Protein AF-A0A7X1CPA9-F1 (afdb_monomer)

Secondary structure (DSSP, 8-state):
-HHHHHHHHHHHGGGHHHHHHHHHHHHHHHHHTT--HHHHHHHHHHHHHHHHHHHHHHHHHHTTHHHHHHHSS--HHHHHHHHHHHHHHHHHHHHHHHHHHHHHHTTSPPPHHHHHHHHHHHHHHHHHHHHHHHHHHHHHHHHHHHHS---

Organism: NCBI:txid1494963

pLDDT: mean 73.68, std 11.45, range [39.84, 88.06]

Solvent-accessible surface area (backbone atoms only — not comparable to full-atom values): 8478 Å² total; per-residue (Å²): 105,69,70,57,42,52,50,54,53,62,66,48,56,86,49,48,65,63,49,50,52,53,46,52,50,48,48,55,52,31,58,74,70,71,48,61,69,42,58,50,52,29,50,46,45,44,53,51,46,49,52,51,54,53,51,50,54,56,47,33,63,77,63,45,40,65,65,59,49,69,74,41,102,60,59,71,67,55,55,54,50,38,48,57,54,48,53,51,52,54,42,54,54,48,48,55,49,49,53,53,53,44,28,62,74,67,75,40,82,72,60,68,64,45,53,51,52,28,48,54,53,39,49,54,50,53,51,53,50,47,68,53,47,50,57,50,60,66,66,59,39,78,67,53,68,72,73,63,74,80,128

InterPro domains:
  IPR025699 ABC-2 membrane transporter-like [PF13346] (3-145)

Structure (mmCIF, N/CA/C/O backbone):
data_AF-A0A7X1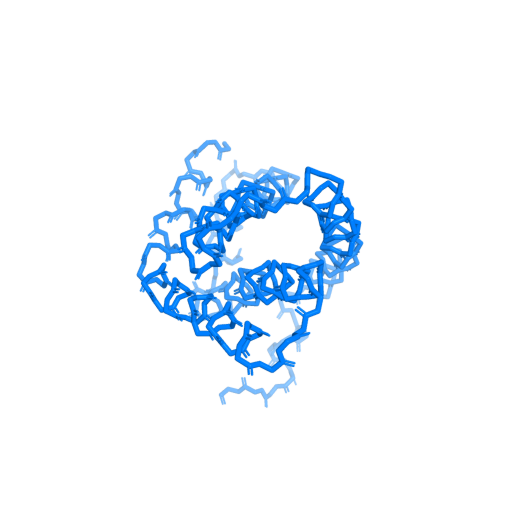CPA9-F1
#
_entry.id   AF-A0A7X1CPA9-F1
#
loop_
_atom_site.group_PDB
_atom_site.id
_atom_site.type_symbol
_atom_site.label_atom_id
_atom_site.label_alt_id
_atom_site.label_comp_id
_atom_site.label_asym_id
_atom_site.label_entity_id
_atom_site.label_seq_id
_atom_site.pdbx_PDB_ins_code
_atom_site.Cartn_x
_atom_site.Cartn_y
_atom_site.Cartn_z
_atom_site.occupancy
_atom_site.B_iso_or_equiv
_atom_site.auth_seq_id
_atom_site.auth_comp_id
_atom_site.auth_asym_id
_atom_site.auth_atom_id
_atom_site.pdbx_PDB_model_num
ATOM 1 N N . MET A 1 1 ? -18.814 10.978 7.563 1.00 63.16 1 MET A N 1
ATOM 2 C CA . MET A 1 1 ? -17.801 10.036 7.022 1.00 63.16 1 MET A CA 1
ATOM 3 C C . MET A 1 1 ? -16.613 10.747 6.368 1.00 63.16 1 MET A C 1
ATOM 5 O O . MET A 1 1 ? -15.489 10.465 6.750 1.00 63.16 1 MET A O 1
ATOM 9 N N . TRP A 1 2 ? -16.820 11.708 5.455 1.00 53.38 2 TRP A N 1
ATOM 10 C CA . TRP A 1 2 ? -15.734 12.424 4.749 1.00 53.38 2 TRP A CA 1
ATOM 11 C C . TRP A 1 2 ? -14.699 13.107 5.663 1.00 53.38 2 TRP A C 1
ATOM 13 O O . TRP A 1 2 ? -13.499 13.008 5.430 1.00 53.38 2 TRP A O 1
ATOM 23 N N . GLN A 1 3 ? -15.146 13.734 6.755 1.00 66.25 3 GLN A N 1
ATOM 24 C CA . GLN A 1 3 ? -14.257 14.374 7.737 1.00 66.25 3 GLN A CA 1
ATOM 25 C C . GLN A 1 3 ? -13.347 13.376 8.477 1.00 66.25 3 GLN A C 1
ATOM 27 O O . GLN A 1 3 ? -12.228 13.724 8.842 1.00 66.25 3 GLN A O 1
ATOM 32 N N . LEU A 1 4 ? -13.794 12.127 8.664 1.00 63.19 4 LEU A N 1
ATOM 33 C CA . LEU A 1 4 ? -12.985 11.063 9.271 1.00 63.19 4 LEU A CA 1
ATOM 34 C C . LEU A 1 4 ? -11.891 10.598 8.306 1.00 63.19 4 LEU A C 1
ATOM 36 O O . LEU A 1 4 ? -10.739 10.483 8.709 1.00 63.19 4 LEU A O 1
ATOM 40 N N . ILE A 1 5 ? -12.234 10.440 7.023 1.00 63.59 5 ILE A N 1
ATOM 41 C CA . ILE A 1 5 ? -11.277 10.078 5.966 1.00 63.59 5 ILE A CA 1
ATOM 42 C C . ILE A 1 5 ? -10.194 11.158 5.838 1.00 63.59 5 ILE A C 1
ATOM 44 O O . ILE A 1 5 ? -9.006 10.848 5.824 1.00 63.59 5 ILE A O 1
ATOM 48 N N . TRP A 1 6 ? -10.581 12.438 5.823 1.00 63.59 6 TRP A N 1
ATOM 49 C CA . TRP A 1 6 ? -9.626 13.550 5.776 1.00 63.59 6 TRP A CA 1
ATOM 50 C C . TRP A 1 6 ? -8.706 13.607 6.992 1.00 63.59 6 TRP A C 1
ATOM 52 O O . TRP A 1 6 ? -7.510 13.868 6.844 1.00 63.59 6 TRP A O 1
ATOM 62 N N . LYS A 1 7 ? -9.239 13.322 8.185 1.00 66.44 7 LYS A N 1
ATOM 63 C CA . LYS A 1 7 ? -8.436 13.215 9.404 1.00 66.44 7 LYS A CA 1
ATOM 64 C C . LYS A 1 7 ? -7.389 12.105 9.268 1.00 66.44 7 LYS A C 1
ATOM 66 O O . LYS A 1 7 ? -6.219 12.346 9.561 1.00 66.44 7 LYS A O 1
ATOM 71 N N . ASP A 1 8 ? -7.776 10.930 8.775 1.00 64.19 8 ASP A N 1
ATOM 72 C CA . ASP A 1 8 ? -6.864 9.791 8.617 1.00 64.19 8 ASP A CA 1
ATOM 73 C C . ASP A 1 8 ? -5.764 10.070 7.579 1.00 64.19 8 ASP A C 1
ATOM 75 O O . ASP A 1 8 ? -4.590 9.767 7.817 1.00 64.19 8 ASP A O 1
ATOM 79 N N . VAL A 1 9 ? -6.101 10.750 6.478 1.00 64.88 9 VAL A N 1
ATOM 80 C CA . VAL A 1 9 ? -5.125 11.212 5.475 1.00 64.88 9 VAL A CA 1
ATOM 81 C C . VAL A 1 9 ? -4.158 12.243 6.073 1.00 64.88 9 VAL A C 1
ATOM 83 O O . VAL A 1 9 ? -2.939 12.122 5.918 1.00 64.88 9 VAL A O 1
ATOM 86 N N . MET A 1 10 ? -4.661 13.229 6.826 1.00 62.72 10 MET A N 1
ATOM 87 C CA . MET A 1 10 ? -3.814 14.227 7.495 1.00 62.72 10 MET A CA 1
ATOM 88 C C . MET A 1 10 ? -2.910 13.609 8.564 1.00 62.72 10 MET A C 1
ATOM 90 O O . MET A 1 10 ? -1.798 14.087 8.767 1.00 62.72 10 MET A O 1
ATOM 94 N N . ILE A 1 11 ? -3.329 12.539 9.235 1.00 65.25 11 ILE A N 1
ATOM 95 C CA . ILE A 1 11 ? -2.490 11.836 10.215 1.00 65.25 11 ILE A CA 1
ATOM 96 C C . ILE A 1 11 ? -1.363 11.056 9.517 1.00 65.25 11 ILE A C 1
ATOM 98 O O . ILE A 1 11 ? -0.242 10.973 10.039 1.00 65.25 11 ILE A O 1
ATOM 102 N N . GLN A 1 12 ? -1.610 10.520 8.318 1.00 64.81 12 GLN A N 1
ATOM 103 C CA . GLN A 1 12 ? -0.589 9.805 7.551 1.00 64.81 12 GLN A CA 1
ATOM 104 C C . GLN A 1 12 ? 0.504 10.711 6.975 1.00 64.81 12 GLN A C 1
ATOM 106 O O . GLN A 1 12 ? 1.624 10.225 6.792 1.00 64.81 12 GLN A O 1
ATOM 111 N N . ARG A 1 13 ? 0.248 12.012 6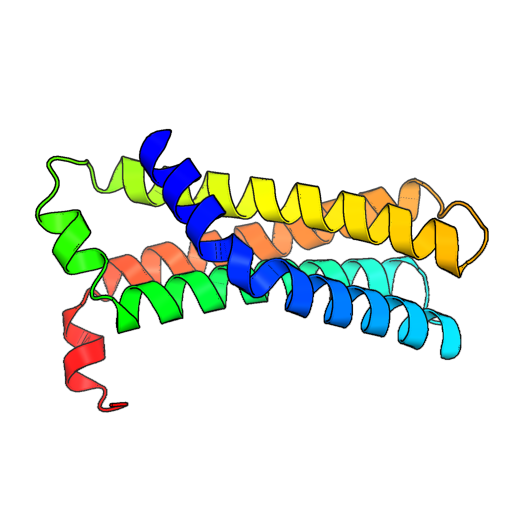.775 1.00 64.25 13 ARG A N 1
ATOM 112 C CA . ARG A 1 13 ? 1.171 12.943 6.092 1.00 64.25 13 ARG A CA 1
ATOM 113 C C . ARG A 1 13 ? 2.605 12.950 6.631 1.00 64.25 13 ARG A C 1
ATOM 115 O O . ARG A 1 13 ? 3.549 12.904 5.851 1.00 64.25 13 ARG A O 1
ATOM 122 N N . GLY A 1 14 ? 2.783 12.893 7.954 1.00 66.62 14 GLY A N 1
ATOM 123 C CA . GLY A 1 14 ? 4.114 12.902 8.584 1.00 66.62 14 GLY A CA 1
ATOM 124 C C . GLY A 1 14 ? 4.948 11.644 8.315 1.00 66.62 14 GLY A C 1
ATOM 125 O O . GLY A 1 14 ? 6.145 11.626 8.558 1.00 66.62 14 GLY A O 1
ATOM 126 N N . SER A 1 15 ? 4.322 10.584 7.802 1.00 70.38 15 SER A N 1
ATOM 127 C CA . SER A 1 15 ? 4.974 9.310 7.491 1.00 70.38 15 SER A CA 1
ATOM 128 C C . SER A 1 15 ? 5.138 9.047 5.996 1.00 70.38 15 SER A C 1
ATOM 130 O O . SER A 1 15 ? 5.703 8.020 5.634 1.00 70.38 15 SER A O 1
ATOM 132 N N . ILE A 1 16 ? 4.645 9.941 5.132 1.00 74.44 16 ILE A N 1
ATOM 133 C CA . ILE A 1 16 ? 4.685 9.757 3.675 1.00 74.44 16 ILE A CA 1
ATOM 134 C C . ILE A 1 16 ? 6.128 9.763 3.172 1.00 74.44 16 ILE A C 1
ATOM 136 O O . ILE A 1 16 ? 6.497 8.887 2.400 1.00 74.44 16 ILE A O 1
ATOM 140 N N . ILE A 1 17 ? 6.959 10.687 3.663 1.00 77.06 17 ILE A N 1
ATOM 141 C CA . ILE A 1 17 ? 8.362 10.815 3.237 1.00 77.06 17 ILE A CA 1
ATOM 142 C C . ILE A 1 17 ? 9.142 9.535 3.556 1.00 77.06 17 ILE A C 1
ATOM 144 O O . ILE A 1 17 ? 9.804 8.981 2.686 1.00 77.06 17 ILE A O 1
ATOM 148 N N . TRP A 1 18 ? 9.004 9.015 4.780 1.00 79.00 18 TRP A N 1
ATOM 149 C CA . TRP A 1 18 ? 9.679 7.778 5.182 1.00 79.00 18 TRP A CA 1
ATOM 150 C C . TRP A 1 18 ? 9.244 6.571 4.343 1.00 79.00 18 TRP A C 1
ATOM 152 O O . TRP A 1 18 ? 10.070 5.752 3.948 1.00 79.00 18 TRP A O 1
ATOM 162 N N . ARG A 1 19 ? 7.946 6.474 4.028 1.00 80.94 19 ARG A N 1
ATOM 163 C CA . ARG A 1 19 ? 7.427 5.425 3.140 1.00 80.94 19 ARG A CA 1
ATOM 164 C C . ARG A 1 19 ? 7.973 5.568 1.725 1.00 80.94 19 ARG A C 1
ATOM 166 O O . ARG A 1 19 ? 8.391 4.573 1.155 1.00 80.94 19 ARG A O 1
ATOM 173 N N . ALA A 1 20 ? 7.997 6.781 1.178 1.00 82.75 20 ALA A N 1
ATOM 174 C CA . ALA A 1 20 ? 8.528 7.033 -0.157 1.00 82.75 20 ALA A CA 1
ATOM 175 C C . ALA A 1 20 ? 10.003 6.616 -0.257 1.00 82.75 20 ALA A C 1
ATOM 177 O O . ALA A 1 20 ? 10.366 5.919 -1.198 1.00 82.75 20 ALA A O 1
ATOM 178 N N . ILE A 1 21 ? 10.822 6.949 0.749 1.00 86.38 21 ILE A N 1
ATOM 179 C CA . ILE A 1 21 ? 12.231 6.528 0.822 1.00 86.38 21 ILE A CA 1
ATOM 180 C C . ILE A 1 21 ? 12.348 4.998 0.826 1.00 86.38 21 ILE A C 1
ATOM 182 O O . ILE A 1 21 ? 13.115 4.443 0.043 1.00 86.38 21 ILE A O 1
ATOM 186 N N . LEU A 1 22 ? 11.565 4.309 1.663 1.00 85.81 22 LEU A N 1
ATOM 187 C CA . LEU A 1 22 ? 11.561 2.842 1.714 1.00 85.81 22 LEU A CA 1
ATOM 188 C C . LEU A 1 22 ? 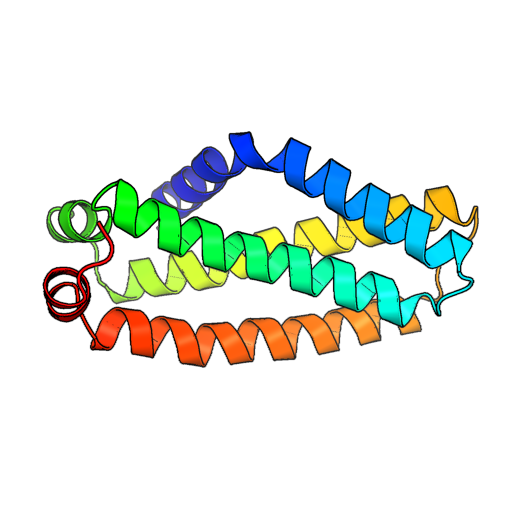11.146 2.207 0.381 1.00 85.81 22 LEU A C 1
ATOM 190 O O . LEU A 1 22 ? 11.755 1.231 -0.044 1.00 85.81 22 LEU A O 1
ATOM 194 N N . LEU A 1 23 ? 10.130 2.755 -0.288 1.00 85.75 23 LEU A N 1
ATOM 195 C CA . LEU A 1 23 ? 9.662 2.239 -1.576 1.00 85.75 23 LEU A CA 1
ATOM 196 C C . LEU A 1 23 ? 10.706 2.432 -2.675 1.00 85.75 23 LEU A C 1
ATOM 198 O O . LEU A 1 23 ? 10.953 1.508 -3.444 1.00 85.75 23 LEU A O 1
ATOM 202 N N . ILE A 1 24 ? 11.361 3.594 -2.713 1.00 86.88 24 ILE A N 1
ATOM 203 C CA . ILE A 1 24 ? 12.465 3.855 -3.644 1.00 86.88 24 ILE A CA 1
ATOM 204 C C . ILE A 1 24 ? 13.614 2.875 -3.388 1.00 86.88 24 ILE A C 1
ATOM 206 O O . ILE A 1 24 ? 14.140 2.293 -4.334 1.00 86.88 24 ILE A O 1
ATOM 210 N N . PHE A 1 25 ? 13.968 2.640 -2.121 1.00 87.62 25 PHE A N 1
ATOM 211 C CA . PHE A 1 25 ? 15.003 1.675 -1.756 1.00 87.62 25 PHE A CA 1
ATOM 212 C C . PHE A 1 25 ? 14.675 0.258 -2.250 1.00 87.62 25 PHE A C 1
ATOM 214 O O . PHE A 1 25 ? 15.534 -0.388 -2.842 1.00 87.62 25 PHE A O 1
ATOM 221 N N . ILE A 1 26 ? 13.430 -0.202 -2.073 1.00 86.25 26 ILE A N 1
ATOM 222 C CA . ILE A 1 26 ? 12.977 -1.518 -2.557 1.00 86.25 26 ILE A CA 1
ATOM 223 C C . ILE A 1 26 ? 13.113 -1.625 -4.078 1.00 86.25 26 ILE A C 1
ATOM 225 O O . ILE A 1 26 ? 13.593 -2.643 -4.569 1.00 86.25 26 ILE A O 1
ATOM 229 N N . VAL A 1 27 ? 12.723 -0.584 -4.819 1.00 86.25 27 VAL A N 1
ATOM 230 C CA . VAL A 1 27 ? 12.829 -0.578 -6.284 1.00 86.25 27 VAL A CA 1
ATOM 231 C C . VAL A 1 27 ? 14.291 -0.631 -6.732 1.00 86.25 27 VAL A C 1
ATOM 233 O O . VAL A 1 27 ? 14.644 -1.478 -7.547 1.00 86.25 27 VAL A O 1
ATOM 236 N N . ILE A 1 28 ? 15.161 0.220 -6.177 1.00 87.25 28 ILE A N 1
ATOM 237 C CA . ILE A 1 28 ? 16.590 0.248 -6.534 1.00 87.25 28 ILE A CA 1
ATOM 238 C C . ILE A 1 28 ? 17.251 -1.095 -6.213 1.00 87.25 28 ILE A C 1
ATOM 240 O O . ILE A 1 28 ? 17.995 -1.636 -7.033 1.00 87.25 28 ILE A O 1
ATOM 244 N N . PHE A 1 29 ? 16.971 -1.645 -5.031 1.00 87.38 29 PHE A N 1
ATOM 245 C CA . PHE A 1 29 ? 17.526 -2.924 -4.611 1.00 87.38 29 PHE A CA 1
ATOM 246 C C . PHE A 1 29 ? 17.031 -4.063 -5.504 1.00 87.38 29 PHE A C 1
ATOM 248 O O . PHE A 1 29 ? 17.850 -4.837 -5.984 1.00 87.38 29 PHE A O 1
ATOM 255 N N . GLY A 1 30 ? 15.725 -4.120 -5.789 1.00 84.38 30 GLY A N 1
ATOM 256 C CA . GLY A 1 30 ? 15.122 -5.124 -6.667 1.00 84.38 30 GLY A CA 1
ATOM 257 C C . GLY A 1 30 ? 15.717 -5.115 -8.075 1.00 84.38 30 GLY A C 1
ATOM 258 O O . GLY A 1 30 ? 16.053 -6.171 -8.603 1.00 84.38 30 GLY A O 1
ATOM 259 N N . VAL A 1 31 ? 15.929 -3.929 -8.650 1.00 84.19 31 VAL A N 1
ATOM 260 C CA . VAL A 1 31 ? 16.580 -3.791 -9.962 1.00 84.19 31 VAL A CA 1
ATOM 261 C C . VAL A 1 31 ? 18.047 -4.233 -9.904 1.00 84.19 31 VAL A C 1
ATOM 263 O O . VAL A 1 31 ? 18.510 -4.920 -10.807 1.00 84.19 31 VAL A O 1
ATOM 266 N N . SER A 1 32 ? 18.767 -3.906 -8.826 1.00 86.31 32 SER A N 1
ATOM 267 C CA . SER A 1 32 ? 20.190 -4.259 -8.665 1.00 86.31 32 SER A CA 1
ATOM 268 C C . SER A 1 32 ? 20.451 -5.768 -8.592 1.00 86.31 32 SER A C 1
ATOM 270 O O . SER A 1 32 ? 21.540 -6.211 -8.941 1.00 86.31 32 SER A O 1
ATOM 272 N N . ILE A 1 33 ? 19.475 -6.552 -8.125 1.00 88.06 33 ILE A N 1
ATOM 273 C CA . ILE A 1 33 ? 19.558 -8.021 -8.035 1.00 88.06 33 ILE A CA 1
ATOM 274 C C . ILE A 1 33 ? 18.835 -8.738 -9.185 1.00 88.06 33 ILE A C 1
ATOM 276 O O . ILE A 1 33 ? 18.589 -9.937 -9.086 1.00 88.06 33 ILE A O 1
ATOM 280 N N . GLU A 1 34 ? 18.455 -8.005 -10.237 1.00 83.31 34 GLU A N 1
ATOM 281 C CA . GLU A 1 34 ? 17.739 -8.528 -11.411 1.00 83.31 34 GLU A CA 1
ATOM 282 C C . GLU A 1 34 ? 16.444 -9.281 -11.052 1.00 83.31 34 GLU A C 1
ATOM 284 O O . GLU A 1 34 ? 16.036 -10.238 -11.714 1.00 83.31 34 GLU A O 1
ATOM 289 N N . MET A 1 35 ? 15.763 -8.849 -9.984 1.00 83.19 35 MET A N 1
ATOM 290 C CA . MET A 1 35 ? 14.479 -9.434 -9.613 1.00 83.19 35 MET A CA 1
ATOM 291 C C . MET A 1 35 ? 13.415 -9.142 -10.683 1.00 83.19 35 MET A C 1
ATOM 293 O O . MET A 1 35 ? 13.325 -8.009 -11.165 1.00 83.19 35 MET A O 1
ATOM 297 N N . PRO A 1 36 ? 12.529 -10.110 -10.989 1.00 83.00 36 PRO A N 1
ATOM 298 C CA . PRO A 1 36 ? 11.374 -9.875 -11.847 1.00 83.00 36 PRO A CA 1
ATOM 299 C C . PRO A 1 36 ? 10.523 -8.696 -11.361 1.00 83.00 36 PRO A C 1
ATOM 301 O O . PRO A 1 36 ? 10.222 -8.595 -10.166 1.00 83.00 36 PRO A O 1
ATOM 304 N N . ALA A 1 37 ? 10.076 -7.854 -12.300 1.00 77.94 37 ALA A N 1
ATOM 305 C CA . ALA A 1 37 ? 9.340 -6.621 -12.013 1.00 77.94 37 ALA A CA 1
ATOM 306 C C . ALA A 1 37 ? 8.113 -6.838 -11.121 1.00 77.94 37 ALA A C 1
ATOM 308 O O . ALA A 1 37 ? 7.895 -6.129 -10.136 1.00 77.94 37 ALA A O 1
ATOM 309 N N . PHE A 1 38 ? 7.362 -7.896 -11.415 1.00 80.94 38 PHE A N 1
ATOM 310 C CA . PHE A 1 38 ? 6.211 -8.323 -10.631 1.00 80.94 38 PHE A CA 1
ATOM 311 C C . PHE A 1 38 ? 6.523 -8.513 -9.132 1.00 80.94 38 PHE A C 1
ATOM 313 O O . PHE A 1 38 ? 5.720 -8.117 -8.286 1.00 80.94 38 PHE A O 1
ATOM 320 N N . ILE A 1 39 ? 7.683 -9.082 -8.779 1.00 80.19 39 ILE A N 1
ATOM 321 C CA . ILE A 1 39 ? 7.992 -9.473 -7.395 1.00 80.19 39 ILE A CA 1
ATOM 322 C C . ILE A 1 39 ? 8.228 -8.250 -6.512 1.00 80.19 39 ILE A C 1
ATOM 324 O O . ILE A 1 39 ? 7.633 -8.147 -5.438 1.00 80.19 39 ILE A O 1
ATOM 328 N N . PHE A 1 40 ? 9.070 -7.305 -6.932 1.00 80.62 40 PHE A N 1
ATOM 329 C CA . PHE A 1 40 ? 9.321 -6.132 -6.095 1.00 80.62 40 PHE A CA 1
ATOM 330 C C . PHE A 1 40 ? 8.138 -5.146 -6.122 1.00 80.62 40 PHE A C 1
ATOM 332 O O . PHE A 1 40 ? 7.916 -4.459 -5.124 1.00 80.62 40 PHE A O 1
ATOM 339 N N . LEU A 1 41 ? 7.331 -5.105 -7.198 1.00 81.19 41 LEU A N 1
ATOM 340 C CA . LEU A 1 41 ? 6.068 -4.351 -7.227 1.00 81.19 41 LEU A CA 1
ATOM 341 C C . LEU A 1 41 ? 5.087 -4.900 -6.189 1.00 81.19 41 LEU A C 1
ATOM 343 O O . LEU A 1 41 ? 4.535 -4.141 -5.387 1.00 81.19 41 LEU A O 1
ATOM 347 N N . LEU A 1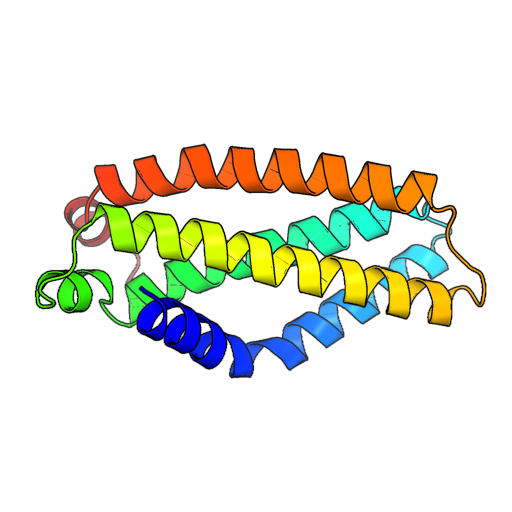 42 ? 4.917 -6.224 -6.152 1.00 82.31 42 LEU A N 1
ATOM 348 C CA . LEU A 1 42 ? 4.110 -6.908 -5.147 1.00 82.31 42 LEU A CA 1
ATOM 349 C C . LEU A 1 42 ? 4.626 -6.599 -3.733 1.00 82.31 42 LEU A C 1
ATOM 351 O O . LEU A 1 42 ? 3.863 -6.122 -2.892 1.00 82.31 42 LEU A O 1
ATOM 355 N N . LEU A 1 43 ? 5.918 -6.821 -3.474 1.00 82.88 43 LEU A N 1
ATOM 356 C CA . LEU A 1 43 ? 6.528 -6.600 -2.159 1.00 82.88 43 LEU A CA 1
ATOM 357 C C . LEU A 1 43 ? 6.396 -5.147 -1.699 1.00 82.88 43 LEU A C 1
ATOM 359 O O . LEU A 1 43 ? 5.977 -4.901 -0.568 1.00 82.88 43 LEU A O 1
ATOM 363 N N . GLY A 1 44 ? 6.696 -4.184 -2.571 1.00 81.38 44 GLY A N 1
ATOM 364 C CA . GLY A 1 44 ? 6.547 -2.763 -2.271 1.00 81.38 44 GLY A CA 1
ATOM 365 C C . GLY A 1 44 ? 5.105 -2.408 -1.907 1.00 81.38 44 GLY A C 1
ATOM 366 O O . GLY A 1 44 ? 4.866 -1.700 -0.926 1.00 81.38 44 GLY A O 1
ATOM 367 N N . THR A 1 45 ? 4.131 -2.958 -2.638 1.00 80.38 45 THR A N 1
ATOM 368 C CA . THR A 1 45 ? 2.709 -2.696 -2.382 1.00 80.38 45 THR A CA 1
ATOM 369 C C . THR A 1 45 ? 2.238 -3.333 -1.074 1.00 80.38 45 THR A C 1
ATOM 371 O O . THR A 1 45 ? 1.513 -2.697 -0.307 1.00 80.38 45 THR A O 1
ATOM 374 N N . LEU A 1 46 ? 2.688 -4.554 -0.768 1.00 82.94 46 LEU A N 1
ATOM 375 C CA . LEU A 1 46 ? 2.375 -5.243 0.486 1.00 82.94 46 LEU A CA 1
ATOM 376 C C . LEU A 1 46 ? 2.987 -4.536 1.697 1.00 82.94 46 LEU A C 1
ATOM 378 O O . LEU A 1 46 ? 2.299 -4.329 2.696 1.00 82.94 46 LEU A O 1
ATOM 382 N N . ILE A 1 47 ? 4.250 -4.114 1.608 1.00 82.31 47 ILE A N 1
ATOM 383 C CA . ILE A 1 47 ? 4.928 -3.372 2.679 1.00 82.31 47 ILE A CA 1
ATOM 384 C C . ILE A 1 47 ? 4.231 -2.029 2.908 1.00 82.31 47 ILE A C 1
ATOM 386 O O . ILE A 1 47 ? 3.958 -1.656 4.052 1.00 82.31 47 ILE A O 1
ATOM 390 N N . ALA A 1 48 ? 3.877 -1.310 1.841 1.00 76.81 48 ALA A N 1
ATOM 391 C CA . ALA A 1 48 ? 3.131 -0.067 1.959 1.00 76.81 48 ALA A CA 1
ATOM 392 C C . ALA A 1 48 ? 1.752 -0.283 2.594 1.00 76.81 48 ALA A C 1
ATOM 394 O O . ALA A 1 48 ? 1.461 0.347 3.612 1.00 76.81 48 ALA A O 1
ATOM 395 N N . GLY A 1 49 ? 0.940 -1.199 2.059 1.00 74.81 49 GLY A N 1
ATOM 396 C CA . GLY A 1 49 ? -0.398 -1.503 2.571 1.00 74.81 49 GLY A CA 1
ATOM 397 C C . GLY A 1 49 ? -0.373 -1.985 4.024 1.00 74.81 49 GLY A C 1
ATOM 398 O O . GLY A 1 49 ? -1.087 -1.449 4.873 1.00 74.81 49 GLY A O 1
ATOM 399 N N . GLY A 1 50 ? 0.527 -2.914 4.347 1.00 74.25 50 GLY A N 1
ATOM 400 C CA . GLY A 1 50 ? 0.740 -3.408 5.707 1.00 74.25 50 GLY A CA 1
ATOM 401 C C . GLY A 1 50 ? 1.188 -2.308 6.670 1.00 74.25 50 GLY A C 1
ATOM 402 O O . GLY A 1 50 ? 0.637 -2.183 7.761 1.00 74.25 50 GLY A O 1
ATOM 403 N N . SER A 1 51 ? 2.115 -1.435 6.258 1.00 74.06 51 SER A N 1
ATOM 404 C CA . SER A 1 51 ? 2.574 -0.314 7.093 1.00 74.06 51 SER A CA 1
ATOM 405 C C . SER A 1 51 ? 1.473 0.710 7.389 1.00 74.06 51 SER A C 1
ATOM 407 O O . SER A 1 51 ? 1.508 1.380 8.420 1.00 74.06 51 SER A O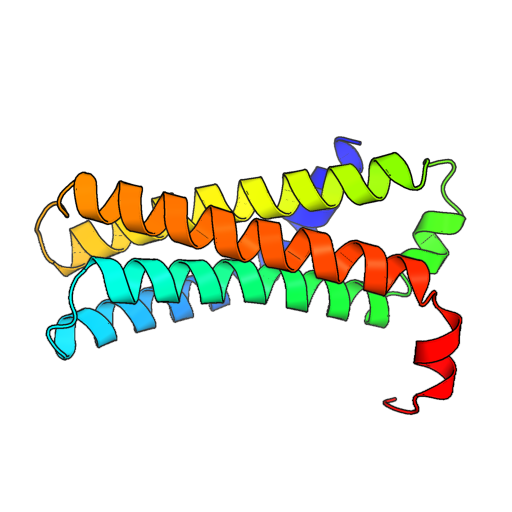 1
ATOM 409 N N . VAL A 1 52 ? 0.498 0.876 6.488 1.00 72.56 52 VAL A N 1
ATOM 410 C CA . VAL A 1 52 ? -0.675 1.740 6.694 1.00 72.56 52 VAL A CA 1
ATOM 411 C C . VAL A 1 52 ? -1.578 1.150 7.762 1.00 72.56 52 VAL A C 1
ATOM 413 O O . VAL A 1 52 ? -1.920 1.853 8.711 1.00 72.56 52 VAL A O 1
ATOM 416 N N . ILE A 1 53 ? -1.893 -0.139 7.640 1.00 73.38 53 ILE A N 1
ATOM 417 C CA . ILE A 1 53 ? -2.731 -0.858 8.600 1.00 73.38 53 ILE A CA 1
ATOM 418 C C . ILE A 1 53 ? -2.056 -0.857 9.976 1.00 73.38 53 ILE A C 1
ATOM 420 O O . ILE A 1 53 ? -2.648 -0.378 10.941 1.00 73.38 53 ILE A O 1
ATOM 424 N N . ALA A 1 54 ? -0.791 -1.272 10.055 1.00 73.38 54 ALA A N 1
ATOM 425 C CA . ALA A 1 54 ? -0.038 -1.330 11.306 1.00 73.38 54 ALA A CA 1
ATOM 426 C C . ALA A 1 54 ? 0.055 0.038 12.001 1.00 73.38 54 ALA A C 1
ATOM 428 O O . ALA A 1 54 ? -0.218 0.143 13.192 1.00 73.38 54 ALA A O 1
ATOM 429 N N . ARG A 1 55 ? 0.362 1.113 11.257 1.00 72.31 55 ARG A N 1
ATOM 430 C CA . ARG A 1 55 ? 0.420 2.472 11.827 1.00 72.31 55 ARG A CA 1
ATOM 431 C C . ARG A 1 55 ? -0.944 3.017 12.229 1.00 72.31 55 ARG A C 1
ATOM 433 O O . ARG A 1 55 ? -0.998 3.859 13.121 1.00 72.31 55 ARG A O 1
ATOM 440 N N . SER A 1 56 ? -2.017 2.617 11.545 1.00 68.25 56 SER A N 1
ATOM 441 C CA . SER A 1 56 ? -3.370 3.012 11.941 1.00 68.25 56 SER A CA 1
ATOM 442 C C . SER A 1 56 ? -3.720 2.402 13.298 1.00 68.25 56 SER A C 1
ATOM 444 O O . SER A 1 56 ? -4.068 3.140 14.212 1.00 68.25 56 SER A O 1
ATOM 446 N N . ILE A 1 57 ? -3.462 1.102 13.467 1.00 68.50 57 ILE A N 1
ATOM 447 C CA . ILE A 1 57 ? -3.687 0.371 14.718 1.00 68.50 57 ILE A CA 1
ATOM 448 C C . ILE A 1 57 ? -2.814 0.941 15.845 1.00 68.50 57 ILE A C 1
ATOM 450 O O . ILE A 1 57 ? -3.332 1.294 16.901 1.00 68.50 57 ILE A O 1
ATOM 454 N N . SER A 1 58 ? -1.512 1.126 15.606 1.00 66.44 58 SER A N 1
ATOM 455 C CA . SER A 1 58 ? -0.587 1.611 16.641 1.00 66.44 58 SER A CA 1
ATOM 456 C C . SER A 1 58 ? -0.898 3.040 17.102 1.00 66.44 58 SER A C 1
ATOM 458 O O . SER A 1 58 ? -0.687 3.394 18.259 1.00 66.44 58 SER A O 1
ATOM 460 N N . ARG A 1 59 ? -1.392 3.903 16.202 1.00 65.06 59 ARG A N 1
ATOM 461 C CA . ARG A 1 59 ? -1.818 5.262 16.569 1.00 65.06 59 ARG A CA 1
ATOM 462 C C . ARG A 1 59 ? -3.170 5.290 17.255 1.00 65.06 59 ARG A C 1
ATOM 464 O O . ARG A 1 59 ? -3.386 6.170 18.084 1.00 65.06 59 ARG A O 1
ATOM 471 N N . ASP A 1 60 ? -4.070 4.375 16.916 1.00 66.00 60 ASP A N 1
ATOM 472 C CA . ASP A 1 60 ? -5.337 4.262 17.630 1.00 66.00 60 ASP A CA 1
ATOM 473 C C . ASP A 1 60 ? -5.122 3.892 19.093 1.00 66.00 60 ASP A C 1
ATOM 475 O O . ASP A 1 60 ? -5.785 4.463 19.960 1.00 66.00 60 ASP A O 1
ATOM 479 N N . GLU A 1 61 ? -4.168 2.995 19.342 1.00 61.22 61 GLU A N 1
ATOM 480 C CA . GLU A 1 61 ? -3.756 2.558 20.671 1.00 61.22 61 GLU A CA 1
ATOM 481 C C . GLU A 1 61 ? -3.114 3.706 21.463 1.00 61.22 61 GLU A C 1
ATOM 483 O O . GLU A 1 61 ? -3.601 4.058 22.538 1.00 61.22 61 GLU A O 1
ATOM 488 N N . GLY A 1 62 ? -2.115 4.383 20.879 1.00 57.25 62 GLY A N 1
ATOM 489 C CA . GLY A 1 62 ? -1.411 5.490 21.537 1.00 57.25 62 GLY A CA 1
ATOM 490 C C . GLY A 1 62 ? -2.259 6.743 21.801 1.00 57.25 62 GLY A C 1
ATOM 491 O O . GLY A 1 62 ? -1.994 7.463 22.757 1.00 57.25 62 GLY A O 1
ATOM 492 N N . ASN A 1 63 ? -3.292 7.007 20.990 1.00 58.91 63 ASN A N 1
ATOM 493 C CA . ASN A 1 63 ? -4.164 8.183 21.150 1.00 58.91 63 ASN A CA 1
ATOM 494 C C . ASN A 1 63 ? -5.524 7.868 21.792 1.00 58.91 63 ASN A C 1
ATOM 496 O O . ASN A 1 63 ? -6.403 8.731 21.805 1.00 58.91 63 ASN A O 1
ATOM 500 N N . HIS A 1 64 ? -5.740 6.638 22.265 1.00 64.00 64 HIS A N 1
ATOM 501 C CA . HIS A 1 64 ? -7.038 6.165 22.756 1.00 64.00 64 HIS A CA 1
ATOM 502 C C . HIS A 1 64 ? -8.207 6.498 21.814 1.00 64.00 64 HIS A C 1
ATOM 504 O O . HIS A 1 64 ? -9.306 6.882 22.227 1.00 64.00 64 HIS A O 1
ATOM 510 N N . THR A 1 65 ? -7.963 6.364 20.510 1.00 59.50 65 THR A N 1
ATOM 511 C CA . THR A 1 65 ? -8.858 6.882 19.468 1.00 59.50 65 THR A CA 1
ATOM 512 C C . THR A 1 65 ? -10.218 6.187 19.500 1.00 59.50 65 THR A C 1
ATOM 514 O O . THR A 1 65 ? -11.224 6.810 19.183 1.00 59.50 65 THR A O 1
ATOM 517 N N . LEU A 1 66 ? -10.287 4.931 19.951 1.00 60.62 66 LEU A N 1
ATOM 518 C CA . LEU A 1 66 ? -11.552 4.223 20.181 1.00 60.62 66 LEU A CA 1
ATOM 519 C C . LEU A 1 66 ? -12.404 4.880 21.274 1.00 60.62 66 LEU A C 1
ATOM 521 O O . LEU A 1 66 ? -13.608 5.004 21.079 1.00 60.62 66 LEU A O 1
ATOM 525 N N . LEU A 1 67 ? -11.794 5.359 22.364 1.00 58.59 67 LEU A N 1
ATOM 526 C CA . LEU A 1 67 ? -12.490 6.047 23.458 1.00 58.59 67 LEU A CA 1
ATOM 527 C C . LEU A 1 67 ? -13.054 7.402 22.990 1.00 58.59 67 LEU A C 1
ATOM 529 O O . LEU A 1 67 ? -14.186 7.771 23.305 1.00 58.59 67 LEU A O 1
ATOM 533 N N . PHE A 1 68 ? -12.286 8.109 22.157 1.00 63.22 68 PHE A N 1
ATOM 534 C CA . PHE A 1 68 ? -12.719 9.340 21.493 1.00 63.22 68 PHE A CA 1
ATOM 535 C C . PHE A 1 68 ? -13.791 9.094 20.416 1.00 63.22 68 PHE A C 1
ATOM 537 O O . PHE A 1 68 ? -14.698 9.894 20.225 1.00 63.22 68 PHE A O 1
ATOM 544 N N . LEU A 1 69 ? -13.723 7.974 19.698 1.00 58.78 69 LEU A N 1
ATOM 545 C CA . LEU A 1 69 ? -14.736 7.608 18.709 1.00 58.78 69 LEU A CA 1
ATOM 546 C C . LEU A 1 69 ? -16.049 7.169 19.366 1.00 58.78 69 LEU A C 1
ATOM 548 O O . LEU A 1 69 ? -17.102 7.378 18.774 1.00 58.78 69 LEU A O 1
ATOM 552 N N . THR A 1 70 ? -16.009 6.612 20.581 1.00 62.50 70 THR A N 1
ATOM 553 C CA . THR A 1 70 ? -17.219 6.279 21.351 1.00 62.50 70 THR A CA 1
ATOM 554 C C . THR A 1 70 ? -17.926 7.489 21.954 1.00 62.50 70 THR A C 1
ATOM 556 O O . THR A 1 70 ? -19.105 7.381 22.275 1.00 62.50 70 THR A O 1
ATOM 559 N N . SER A 1 71 ? -17.248 8.634 22.097 1.00 60.94 71 SER A N 1
ATOM 560 C CA . SER A 1 71 ? -17.882 9.886 22.535 1.00 60.94 71 SER A CA 1
ATOM 561 C C . SER A 1 71 ? -18.500 10.683 21.382 1.00 60.94 71 SER A C 1
ATOM 563 O O . SER A 1 71 ? -19.280 11.605 21.616 1.00 60.94 71 SER A O 1
ATOM 565 N N . LEU A 1 72 ? -18.187 10.322 20.135 1.00 63.69 72 LEU A N 1
ATOM 566 C CA . LEU A 1 7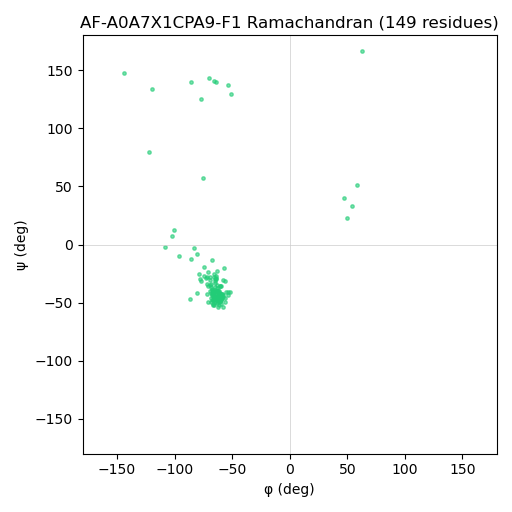2 ? -18.798 10.906 18.949 1.00 63.69 72 LEU A CA 1
ATOM 567 C C . LEU A 1 72 ? -20.115 10.180 18.612 1.00 63.69 72 LEU A C 1
ATOM 569 O O . LEU A 1 72 ? -20.161 8.950 18.664 1.00 63.69 72 LEU A O 1
ATOM 573 N N . PRO A 1 73 ? -21.176 10.898 18.192 1.00 65.56 73 PRO A N 1
ATOM 574 C CA . PRO A 1 73 ? -22.436 10.305 17.739 1.00 65.56 73 PRO A CA 1
ATOM 575 C C . PRO A 1 73 ? -22.284 9.719 16.322 1.00 65.56 73 PRO A C 1
ATOM 577 O O . PRO A 1 73 ? -22.959 10.124 15.379 1.00 65.56 73 PRO A O 1
ATOM 580 N N . VAL A 1 74 ? -21.333 8.800 16.146 1.00 64.94 74 VAL A N 1
ATOM 581 C CA . VAL A 1 74 ? -20.985 8.172 14.867 1.00 64.94 74 VAL A CA 1
ATOM 582 C C . VAL A 1 74 ? -21.199 6.670 14.990 1.00 64.94 74 VAL A C 1
ATOM 584 O O . VAL A 1 74 ? -20.786 6.042 15.965 1.00 64.94 74 VAL A O 1
ATOM 587 N N . SER A 1 75 ? -21.851 6.069 13.995 1.00 69.06 75 SER A N 1
ATOM 588 C CA . SER A 1 75 ? -22.123 4.636 14.030 1.00 69.06 75 SER A CA 1
ATOM 589 C C . SER A 1 75 ? -20.828 3.830 13.849 1.00 69.06 75 SER A C 1
ATOM 591 O O . SER A 1 75 ? -19.948 4.185 13.062 1.00 69.06 75 SER A O 1
ATOM 593 N N . ARG A 1 76 ? -20.704 2.691 14.545 1.00 66.75 76 ARG A N 1
ATOM 594 C CA . ARG A 1 76 ? -19.532 1.800 14.413 1.00 66.75 76 ARG A CA 1
ATOM 595 C C . ARG A 1 76 ? -19.326 1.306 12.975 1.00 66.75 76 ARG A C 1
ATOM 597 O O . ARG A 1 76 ? -18.191 1.100 12.558 1.00 66.75 76 ARG A O 1
ATOM 604 N N . LYS A 1 77 ? -20.413 1.164 12.208 1.00 68.62 77 LYS A N 1
ATOM 605 C CA . LYS A 1 77 ? -20.376 0.776 10.790 1.00 68.62 77 LYS A CA 1
ATOM 606 C C . LYS A 1 77 ? -19.661 1.826 9.936 1.00 68.62 77 LYS A C 1
ATOM 608 O O . LYS A 1 77 ? -18.848 1.462 9.091 1.00 68.62 77 LYS A O 1
ATOM 613 N N . ASP A 1 78 ? -19.893 3.108 10.213 1.00 68.69 78 ASP A N 1
ATOM 614 C CA . ASP A 1 78 ? -19.274 4.208 9.469 1.00 68.69 78 ASP A CA 1
ATOM 615 C C . ASP A 1 78 ? -17.765 4.298 9.713 1.00 68.69 78 ASP A C 1
ATOM 617 O O . ASP A 1 78 ? -17.005 4.629 8.803 1.00 68.69 78 ASP A O 1
ATOM 621 N N . ILE A 1 79 ? -17.323 3.967 10.930 1.00 68.94 79 ILE A N 1
ATOM 622 C CA . ILE A 1 79 ? -15.900 3.922 11.296 1.00 68.94 79 ILE A CA 1
ATOM 623 C C . ILE A 1 79 ? -15.196 2.809 10.516 1.00 68.94 79 ILE A C 1
ATOM 625 O O . ILE A 1 79 ? -14.137 3.031 9.932 1.00 68.94 79 ILE A O 1
ATOM 629 N N . VAL A 1 80 ? -15.802 1.622 10.473 1.00 71.75 80 VAL A N 1
ATOM 630 C CA . VAL A 1 80 ? -15.249 0.472 9.751 1.00 71.75 80 VAL A CA 1
ATOM 631 C C . VAL A 1 80 ? -15.216 0.741 8.241 1.00 71.75 80 VAL A C 1
ATOM 633 O O . VAL A 1 80 ? -14.184 0.522 7.611 1.00 71.75 80 VAL A O 1
ATOM 636 N N . MET A 1 81 ? -16.289 1.292 7.657 1.00 72.44 81 MET A N 1
ATOM 637 C CA . MET A 1 81 ? -16.301 1.686 6.238 1.00 72.44 81 MET A CA 1
ATOM 638 C C . MET A 1 81 ? -15.227 2.723 5.908 1.00 72.44 81 MET A C 1
ATOM 640 O O . MET A 1 81 ? -14.540 2.585 4.897 1.00 72.44 81 MET A O 1
ATOM 644 N N . ALA A 1 82 ? -15.055 3.746 6.751 1.00 70.50 82 ALA A N 1
ATOM 645 C CA . ALA A 1 82 ? -14.031 4.764 6.536 1.00 70.50 82 ALA A CA 1
ATOM 646 C C . ALA A 1 82 ? -12.621 4.153 6.499 1.00 70.50 82 ALA A C 1
ATOM 648 O O . ALA A 1 82 ? -11.802 4.577 5.684 1.00 70.50 82 ALA A O 1
ATOM 649 N N . ARG A 1 83 ? -12.357 3.113 7.304 1.00 73.31 83 ARG A N 1
ATOM 650 C CA . ARG A 1 83 ? -11.072 2.398 7.293 1.00 73.31 83 ARG A CA 1
ATOM 651 C C . ARG A 1 83 ? -10.836 1.611 6.019 1.00 73.31 83 ARG A C 1
ATOM 653 O O . ARG A 1 83 ? -9.756 1.737 5.456 1.00 73.31 83 ARG A O 1
ATOM 660 N N . TYR A 1 84 ? -11.828 0.854 5.552 1.00 76.75 84 TYR A N 1
ATOM 661 C CA . TYR A 1 84 ? -11.718 0.121 4.286 1.00 76.75 84 TYR A CA 1
ATOM 662 C C . TYR A 1 84 ? -11.490 1.061 3.098 1.00 76.75 84 TYR A C 1
ATOM 664 O O . TYR A 1 84 ? -10.644 0.802 2.247 1.00 76.75 84 TYR A O 1
ATOM 672 N N . ILE A 1 85 ? -12.211 2.184 3.050 1.00 78.75 85 ILE A N 1
ATOM 673 C CA . ILE A 1 85 ? -12.037 3.183 1.988 1.00 78.75 85 ILE A CA 1
ATOM 674 C C . ILE A 1 85 ? -10.657 3.847 2.097 1.00 78.75 85 ILE A C 1
ATOM 676 O O . ILE A 1 85 ? -9.975 4.026 1.090 1.00 78.75 85 ILE A O 1
ATOM 680 N N . GLY A 1 86 ? -10.211 4.170 3.314 1.00 75.56 86 GLY A N 1
ATOM 681 C CA . GLY A 1 86 ? -8.895 4.757 3.559 1.00 75.56 86 GLY A CA 1
ATOM 682 C C . GLY A 1 86 ? -7.742 3.847 3.128 1.00 75.56 86 GLY A C 1
ATOM 683 O O . GLY A 1 86 ? -6.824 4.310 2.451 1.00 75.56 86 GLY A O 1
ATOM 684 N N . THR A 1 87 ? -7.789 2.552 3.459 1.00 75.56 87 THR A N 1
ATOM 685 C CA . THR A 1 87 ? -6.766 1.589 3.022 1.00 75.56 87 THR A CA 1
ATOM 686 C C . THR A 1 87 ? -6.754 1.416 1.507 1.00 75.56 87 THR A C 1
ATOM 688 O O . THR A 1 87 ? -5.672 1.412 0.921 1.00 75.56 87 THR A O 1
ATOM 691 N N . LEU A 1 88 ? -7.924 1.352 0.862 1.00 81.06 88 LEU A N 1
ATOM 692 C CA . LEU A 1 88 ? -8.031 1.269 -0.599 1.00 81.06 88 LEU A CA 1
ATOM 693 C C . LEU A 1 88 ? -7.400 2.477 -1.304 1.00 81.06 88 LEU A C 1
ATOM 695 O O . LEU A 1 88 ? -6.609 2.300 -2.229 1.00 81.06 88 LEU A O 1
ATOM 699 N N . ILE A 1 89 ? -7.696 3.700 -0.852 1.00 81.75 89 ILE A N 1
ATOM 700 C CA . ILE A 1 89 ? -7.141 4.925 -1.453 1.00 81.75 89 ILE A CA 1
ATOM 701 C C . ILE A 1 89 ? 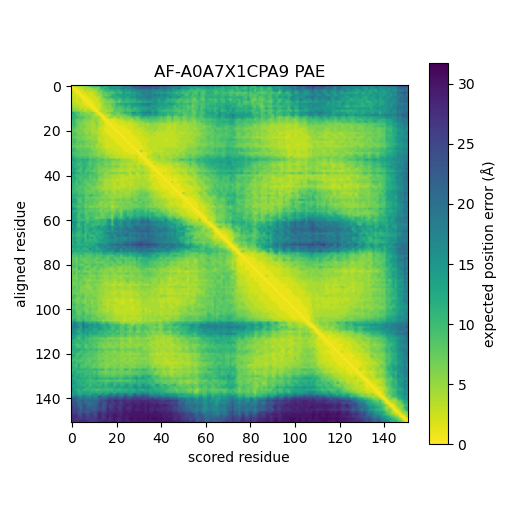-5.614 4.935 -1.351 1.00 81.75 89 ILE A C 1
ATOM 703 O O . ILE A 1 89 ? -4.928 5.179 -2.342 1.00 81.75 89 ILE A O 1
ATOM 707 N N . VAL A 1 90 ? -5.064 4.652 -0.167 1.00 77.69 90 VAL A N 1
ATOM 708 C CA . VAL A 1 90 ? -3.607 4.682 0.029 1.00 77.69 90 VAL A CA 1
ATOM 709 C C . VAL A 1 90 ? -2.919 3.601 -0.799 1.00 77.69 90 VAL A C 1
ATOM 711 O O . VAL A 1 90 ? -1.842 3.835 -1.348 1.00 77.69 90 VAL A O 1
ATOM 714 N N . MET A 1 91 ? -3.550 2.438 -0.934 1.00 80.06 91 MET A N 1
ATOM 715 C CA . MET A 1 91 ? -3.034 1.357 -1.757 1.00 80.06 91 MET A CA 1
ATOM 716 C C . MET A 1 91 ? -2.972 1.746 -3.240 1.00 80.06 91 MET A C 1
ATOM 718 O O . MET A 1 91 ? -1.925 1.568 -3.860 1.00 80.06 91 MET A O 1
ATOM 722 N N . LEU A 1 92 ? -4.039 2.346 -3.783 1.00 84.25 92 LEU A N 1
ATOM 723 C CA . LEU A 1 92 ? -4.059 2.844 -5.164 1.00 84.25 92 LEU A CA 1
ATOM 724 C C . LEU A 1 92 ? -2.974 3.900 -5.403 1.00 84.25 92 LEU A C 1
ATOM 726 O O . LEU A 1 92 ? -2.232 3.816 -6.378 1.00 84.25 92 LEU A O 1
ATOM 730 N N . VAL A 1 93 ? -2.826 4.861 -4.486 1.00 84.94 93 VAL A N 1
ATOM 731 C CA . VAL A 1 93 ? -1.781 5.895 -4.581 1.00 84.94 93 VAL A CA 1
ATOM 732 C C . VAL A 1 93 ? -0.384 5.275 -4.547 1.00 84.94 93 VAL A C 1
ATOM 734 O O . VAL A 1 93 ? 0.481 5.659 -5.333 1.00 84.94 93 VAL A O 1
ATOM 737 N N . THR A 1 94 ? -0.159 4.292 -3.673 1.00 82.56 94 THR A N 1
ATOM 738 C CA . THR A 1 94 ? 1.135 3.604 -3.570 1.00 82.56 94 THR A CA 1
ATOM 739 C C . THR A 1 94 ? 1.455 2.826 -4.844 1.00 82.56 94 THR A C 1
ATOM 741 O O . THR A 1 94 ? 2.588 2.865 -5.311 1.00 82.56 94 THR A O 1
ATOM 744 N N . MET A 1 95 ? 0.468 2.157 -5.438 1.00 82.75 95 MET A N 1
ATOM 745 C CA . MET A 1 95 ? 0.645 1.437 -6.697 1.00 82.75 95 MET A CA 1
ATOM 746 C C . MET A 1 95 ? 1.052 2.353 -7.846 1.00 82.75 95 MET A C 1
ATOM 748 O O . MET A 1 95 ? 2.028 2.070 -8.538 1.00 82.75 95 MET A O 1
ATOM 752 N N . VAL A 1 96 ? 0.341 3.470 -8.020 1.00 86.69 96 VAL A N 1
ATOM 753 C CA . VAL A 1 96 ? 0.684 4.464 -9.046 1.00 86.69 96 VAL A CA 1
ATOM 754 C C . VAL A 1 96 ? 2.092 5.005 -8.803 1.00 86.69 96 VAL A C 1
ATOM 756 O O . VAL A 1 96 ? 2.890 5.095 -9.733 1.00 86.69 96 VAL A O 1
ATOM 759 N N . PHE A 1 97 ? 2.427 5.311 -7.548 1.00 86.69 97 PHE A N 1
ATOM 760 C CA . PHE A 1 97 ? 3.759 5.780 -7.181 1.00 86.69 97 PHE A CA 1
ATOM 761 C C . PHE A 1 97 ? 4.848 4.751 -7.513 1.00 86.69 97 PHE A C 1
ATOM 763 O O . PHE A 1 97 ? 5.849 5.106 -8.129 1.00 86.69 97 PHE A O 1
ATOM 770 N N . LEU A 1 98 ? 4.645 3.479 -7.158 1.00 84.94 98 LEU A N 1
ATOM 771 C CA . LEU A 1 98 ? 5.589 2.405 -7.459 1.00 84.94 98 LEU A CA 1
ATOM 772 C C . LEU A 1 98 ? 5.793 2.255 -8.962 1.00 84.94 98 LEU A C 1
ATOM 774 O O . LEU A 1 98 ? 6.938 2.281 -9.400 1.00 84.94 98 LEU A O 1
ATOM 778 N N . TYR A 1 99 ? 4.718 2.195 -9.749 1.00 84.94 99 TYR A N 1
ATOM 779 C CA . TYR A 1 99 ? 4.795 2.090 -11.209 1.00 84.94 99 TYR A CA 1
ATOM 780 C C . TYR A 1 99 ? 5.617 3.223 -11.836 1.00 84.94 99 TYR A C 1
ATOM 782 O O . TYR A 1 99 ? 6.506 2.971 -12.652 1.00 84.94 99 TYR A O 1
ATOM 790 N N . VAL A 1 100 ? 5.373 4.468 -11.410 1.00 87.62 100 VAL A N 1
ATOM 791 C CA . VAL A 1 100 ? 6.118 5.640 -11.890 1.00 87.62 100 VAL A CA 1
ATOM 792 C C . VAL A 1 100 ? 7.596 5.538 -11.515 1.00 87.62 100 VAL A C 1
ATOM 794 O O . VAL A 1 100 ? 8.454 5.669 -12.383 1.00 87.62 100 VAL A O 1
ATOM 797 N N . ILE A 1 101 ? 7.906 5.257 -10.246 1.00 86.75 101 ILE A N 1
ATOM 798 C CA . ILE A 1 101 ? 9.293 5.144 -9.775 1.00 86.75 101 ILE A CA 1
ATOM 799 C C . ILE A 1 101 ? 10.028 4.017 -10.494 1.00 86.75 101 ILE A C 1
ATOM 801 O O . ILE A 1 101 ? 11.171 4.200 -10.902 1.00 86.75 101 ILE A O 1
ATOM 805 N N . THR A 1 102 ? 9.382 2.871 -10.701 1.00 83.31 102 THR A N 1
ATOM 806 C CA . THR A 1 102 ? 10.047 1.766 -11.394 1.00 83.31 102 THR A CA 1
ATOM 807 C C . THR A 1 102 ? 10.322 2.075 -12.852 1.00 83.31 102 THR A C 1
ATOM 809 O O . THR A 1 102 ? 11.417 1.792 -13.330 1.00 83.31 102 THR A O 1
ATOM 812 N N . SER A 1 103 ? 9.351 2.681 -13.541 1.00 83.81 103 SER A N 1
ATOM 813 C CA . SER A 1 103 ? 9.509 3.055 -14.948 1.00 83.81 103 SER A CA 1
ATOM 814 C C . SER A 1 103 ? 10.665 4.046 -15.131 1.00 83.81 103 SER A C 1
ATOM 816 O O . SER A 1 103 ? 11.411 3.965 -16.103 1.00 83.81 103 SER A O 1
ATOM 818 N N . ILE A 1 104 ? 10.861 4.947 -14.158 1.00 86.88 104 ILE A N 1
ATOM 819 C CA . ILE A 1 104 ? 12.003 5.871 -14.124 1.00 86.88 104 ILE A CA 1
ATOM 820 C C . ILE A 1 104 ? 13.321 5.115 -13.900 1.00 86.88 104 ILE A C 1
ATOM 822 O O . ILE A 1 104 ? 14.286 5.358 -14.619 1.00 86.88 104 ILE A O 1
ATOM 826 N N . VAL A 1 105 ? 13.378 4.204 -12.922 1.00 84.69 105 VAL A N 1
ATOM 827 C CA . VAL A 1 105 ? 14.619 3.492 -12.557 1.00 84.69 105 VAL A CA 1
ATOM 828 C C . VAL A 1 105 ? 15.077 2.530 -13.654 1.00 84.69 105 VAL A C 1
ATOM 830 O O . VAL A 1 105 ? 16.266 2.467 -13.948 1.00 84.69 105 VAL A O 1
ATOM 833 N N . MET A 1 106 ? 14.154 1.796 -14.279 1.00 81.19 106 MET A N 1
ATOM 834 C CA . MET A 1 106 ? 14.483 0.824 -15.329 1.00 81.19 106 MET A CA 1
ATOM 835 C C . MET A 1 106 ? 14.646 1.466 -16.715 1.00 81.19 106 MET A C 1
ATOM 837 O O . MET A 1 106 ? 14.933 0.751 -17.674 1.00 81.19 106 MET A O 1
ATOM 841 N N . TRP A 1 107 ? 14.415 2.782 -16.843 1.00 82.31 107 TRP A N 1
ATOM 842 C CA . TRP A 1 107 ? 14.347 3.510 -18.121 1.00 82.31 107 TRP A CA 1
ATOM 843 C C . TRP A 1 107 ? 13.421 2.834 -19.155 1.00 82.31 107 TRP A C 1
ATOM 845 O O . TRP A 1 107 ? 13.554 2.991 -20.364 1.00 82.31 107 TRP A O 1
ATOM 855 N N . THR A 1 108 ? 12.478 2.017 -18.701 1.00 80.50 108 THR A N 1
ATOM 856 C CA . THR A 1 108 ? 11.628 1.192 -19.556 1.00 80.50 108 THR A CA 1
ATOM 857 C C . THR A 1 108 ? 10.241 1.127 -18.950 1.00 80.50 108 THR A C 1
ATOM 859 O O . THR A 1 108 ? 10.067 1.194 -17.733 1.00 80.50 108 THR A O 1
ATOM 862 N N . TRP A 1 109 ? 9.234 1.028 -19.812 1.00 76.94 109 TRP A N 1
ATOM 863 C CA . TRP A 1 109 ? 7.867 0.818 -19.364 1.00 76.94 109 TRP A CA 1
ATOM 864 C C . TRP A 1 109 ? 7.703 -0.643 -18.969 1.00 76.94 109 TRP A C 1
ATOM 866 O O . TRP A 1 109 ? 7.982 -1.541 -19.765 1.00 76.94 109 TRP A O 1
ATOM 876 N N . ILE A 1 110 ? 7.247 -0.870 -17.741 1.00 77.50 110 ILE A N 1
ATOM 877 C CA . ILE A 1 110 ? 6.914 -2.212 -17.267 1.00 77.50 110 ILE A CA 1
ATOM 878 C C . ILE A 1 110 ? 5.738 -2.733 -18.105 1.00 77.50 110 ILE A C 1
ATOM 880 O O . ILE A 1 110 ? 4.806 -1.963 -18.375 1.00 77.50 110 ILE A O 1
ATOM 884 N N . PRO A 1 111 ? 5.732 -4.021 -18.495 1.00 81.50 111 PRO A N 1
ATOM 885 C CA . PRO A 1 111 ? 4.567 -4.634 -19.106 1.00 81.50 111 PRO A CA 1
ATOM 886 C C . PRO A 1 111 ? 3.319 -4.380 -18.259 1.00 81.50 111 PRO A C 1
ATOM 888 O O . PRO A 1 111 ? 3.292 -4.625 -17.052 1.00 81.50 111 PRO A O 1
ATOM 891 N N . ILE A 1 112 ? 2.264 -3.897 -18.909 1.00 79.69 112 ILE A N 1
ATOM 892 C CA . ILE A 1 112 ? 0.980 -3.614 -18.262 1.00 79.69 112 ILE A CA 1
ATOM 893 C C . ILE A 1 112 ? 0.427 -4.862 -17.550 1.00 79.69 112 ILE A C 1
ATOM 895 O O . ILE A 1 112 ? -0.210 -4.747 -16.505 1.00 79.69 112 ILE A O 1
ATOM 899 N N . GLU A 1 113 ? 0.719 -6.050 -18.079 1.00 82.50 113 GLU A N 1
ATOM 900 C CA 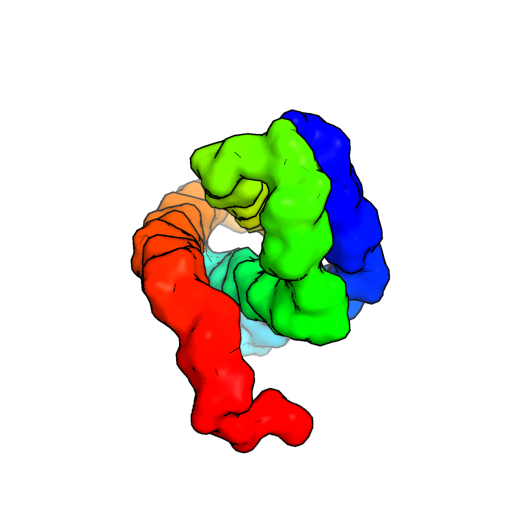. GLU A 1 113 ? 0.347 -7.334 -17.487 1.00 82.50 113 GLU A CA 1
ATOM 901 C C . GLU A 1 113 ? 0.936 -7.511 -16.079 1.00 82.50 113 GLU A C 1
ATOM 903 O O . GLU A 1 113 ? 0.181 -7.728 -15.132 1.00 82.50 113 GLU A O 1
ATOM 908 N N . ASP A 1 114 ? 2.245 -7.311 -15.897 1.00 80.19 114 ASP A N 1
ATOM 909 C CA . ASP A 1 114 ? 2.912 -7.427 -14.589 1.00 80.19 114 ASP A CA 1
ATOM 910 C C . ASP A 1 114 ? 2.354 -6.430 -13.565 1.00 80.19 114 ASP A C 1
ATOM 912 O O . ASP A 1 114 ? 2.201 -6.740 -12.375 1.00 80.19 114 ASP A O 1
ATOM 916 N N . PHE A 1 115 ? 1.995 -5.231 -14.027 1.00 81.50 115 PHE A N 1
ATOM 917 C CA . PHE A 1 115 ? 1.336 -4.230 -13.196 1.00 81.50 115 PHE A CA 1
ATOM 918 C C . PHE A 1 115 ? -0.060 -4.691 -12.745 1.00 81.50 115 PHE A C 1
ATOM 920 O O . PHE A 1 115 ? -0.372 -4.646 -11.555 1.00 81.50 115 PHE A O 1
ATOM 927 N N . PHE A 1 116 ? -0.899 -5.197 -13.654 1.00 84.06 116 PHE A N 1
ATOM 928 C CA . PHE A 1 116 ? -2.238 -5.671 -13.289 1.00 84.06 116 PHE A CA 1
ATOM 929 C C . PHE A 1 116 ? -2.206 -6.925 -12.412 1.00 84.06 116 PHE A C 1
ATOM 931 O O . PHE A 1 116 ? -3.000 -7.019 -11.471 1.00 84.06 116 PHE A O 1
ATOM 938 N N . VAL A 1 117 ? -1.286 -7.863 -12.659 1.00 86.50 117 VAL A N 1
ATOM 939 C CA . VAL A 1 117 ? -1.146 -9.060 -11.818 1.00 86.50 117 VAL A CA 1
ATOM 940 C C . VAL A 1 117 ? -0.672 -8.673 -10.416 1.00 86.50 117 VAL A C 1
ATOM 942 O O . VAL A 1 117 ? -1.264 -9.126 -9.433 1.00 86.50 117 VAL A O 1
ATOM 945 N N . SER A 1 118 ? 0.331 -7.796 -10.282 1.00 84.44 118 SER A N 1
ATOM 946 C CA . SER A 1 118 ? 0.776 -7.306 -8.961 1.00 84.44 118 SER A CA 1
ATOM 947 C C . SER A 1 118 ? -0.321 -6.520 -8.237 1.00 84.44 118 SER A C 1
ATOM 949 O O . SER A 1 118 ? -0.480 -6.662 -7.024 1.00 84.44 118 SER A O 1
ATOM 951 N N . MET A 1 119 ? -1.149 -5.769 -8.969 1.00 82.38 119 MET A N 1
ATOM 952 C CA . MET A 1 119 ? -2.301 -5.063 -8.407 1.00 82.38 119 MET A CA 1
ATOM 953 C C . MET A 1 119 ? -3.375 -6.007 -7.893 1.00 82.38 119 MET A C 1
ATOM 955 O O . MET A 1 119 ? -3.789 -5.894 -6.738 1.00 82.38 119 MET A O 1
ATOM 959 N N . GLY A 1 120 ? -3.818 -6.949 -8.725 1.00 84.69 120 GLY A N 1
ATOM 960 C CA . GLY A 1 120 ? -4.854 -7.907 -8.351 1.00 84.69 120 GLY A CA 1
ATOM 961 C C . GLY A 1 120 ? -4.437 -8.743 -7.143 1.00 84.69 120 GLY A C 1
ATOM 962 O O . GLY A 1 120 ? -5.189 -8.865 -6.178 1.00 84.69 120 GLY A O 1
ATOM 963 N N . THR A 1 121 ? -3.205 -9.252 -7.154 1.00 85.00 121 THR A N 1
ATOM 964 C CA . THR A 1 121 ? -2.665 -10.071 -6.058 1.00 85.00 121 THR A CA 1
ATOM 965 C C . THR A 1 121 ? -2.529 -9.280 -4.758 1.00 85.00 121 THR A C 1
ATOM 967 O O . THR A 1 121 ? -2.997 -9.739 -3.715 1.00 85.00 121 THR A O 1
ATOM 970 N N . ALA A 1 122 ? -1.970 -8.068 -4.801 1.00 84.12 122 ALA A N 1
ATOM 971 C CA . ALA A 1 122 ? -1.861 -7.230 -3.613 1.00 84.12 122 ALA A CA 1
ATOM 972 C C . ALA A 1 122 ? -3.245 -6.845 -3.058 1.00 84.12 122 ALA A C 1
ATOM 974 O O . ALA A 1 122 ? -3.423 -6.826 -1.840 1.00 84.12 122 ALA A O 1
ATOM 975 N N . LEU A 1 123 ? -4.237 -6.585 -3.922 1.00 84.19 123 LEU A N 1
ATOM 976 C CA . LEU A 1 123 ? -5.596 -6.225 -3.495 1.00 84.19 123 LEU A CA 1
ATOM 977 C C . LEU A 1 123 ? -6.255 -7.381 -2.754 1.00 84.19 123 LEU A C 1
ATOM 979 O O . LEU A 1 123 ? -6.794 -7.179 -1.669 1.00 84.19 123 LEU A O 1
ATOM 983 N N . VAL A 1 124 ? -6.169 -8.592 -3.307 1.00 87.00 124 VAL A N 1
ATOM 984 C CA . VAL A 1 124 ? -6.726 -9.795 -2.678 1.00 87.00 124 VAL A CA 1
ATOM 985 C C . VAL A 1 124 ? -6.087 -10.039 -1.312 1.00 87.00 124 VAL A C 1
ATOM 987 O O . VAL A 1 124 ? -6.803 -10.281 -0.342 1.00 87.00 124 VAL A O 1
ATOM 990 N N . ILE A 1 125 ? -4.760 -9.917 -1.203 1.00 85.06 125 ILE A N 1
ATOM 991 C CA . ILE A 1 125 ? -4.047 -10.139 0.062 1.00 85.06 125 ILE A CA 1
ATOM 992 C C . ILE A 1 125 ? -4.421 -9.074 1.096 1.00 85.06 125 ILE A C 1
ATOM 994 O O . ILE A 1 125 ? -4.798 -9.412 2.215 1.00 85.06 125 ILE A O 1
ATOM 998 N N . VAL A 1 126 ? -4.349 -7.787 0.747 1.00 81.44 126 VAL A N 1
ATOM 999 C CA . VAL A 1 126 ? -4.618 -6.689 1.691 1.00 81.44 126 VAL A CA 1
ATOM 1000 C C . VAL A 1 126 ? -6.085 -6.682 2.122 1.00 81.44 126 VAL A C 1
ATOM 1002 O O . VAL A 1 126 ? -6.377 -6.509 3.308 1.00 81.44 126 VAL A O 1
ATOM 1005 N N . LEU A 1 127 ? -7.023 -6.912 1.200 1.00 81.81 127 LEU A N 1
ATOM 1006 C CA . LEU A 1 127 ? -8.439 -7.034 1.543 1.00 81.81 127 LEU A CA 1
ATOM 1007 C C . LEU A 1 127 ? -8.698 -8.275 2.398 1.00 81.81 127 LEU A C 1
ATOM 1009 O O . LEU A 1 127 ? -9.337 -8.157 3.437 1.00 81.81 127 LEU A O 1
ATOM 1013 N N . GLY A 1 128 ? -8.125 -9.430 2.053 1.00 82.69 128 GLY A N 1
ATOM 1014 C CA . GLY A 1 128 ? -8.231 -10.640 2.872 1.00 82.69 128 GLY A CA 1
ATOM 1015 C C . GLY A 1 128 ? -7.728 -10.411 4.300 1.00 82.69 128 GLY A C 1
ATOM 1016 O O . GLY A 1 128 ? -8.444 -10.652 5.272 1.00 82.69 128 GLY A O 1
ATOM 1017 N N . VAL A 1 129 ? -6.539 -9.828 4.439 1.00 81.00 129 VAL A N 1
ATOM 1018 C CA . VAL A 1 129 ? -5.938 -9.506 5.738 1.00 81.00 129 VAL A CA 1
ATOM 1019 C C . VAL A 1 129 ? -6.786 -8.498 6.520 1.00 81.00 129 VAL A C 1
ATOM 1021 O O . VAL A 1 129 ? -7.030 -8.706 7.705 1.00 81.00 129 VAL A O 1
ATOM 1024 N N . THR A 1 130 ? -7.293 -7.437 5.885 1.00 74.56 130 THR A N 1
ATOM 1025 C CA . THR A 1 130 ? -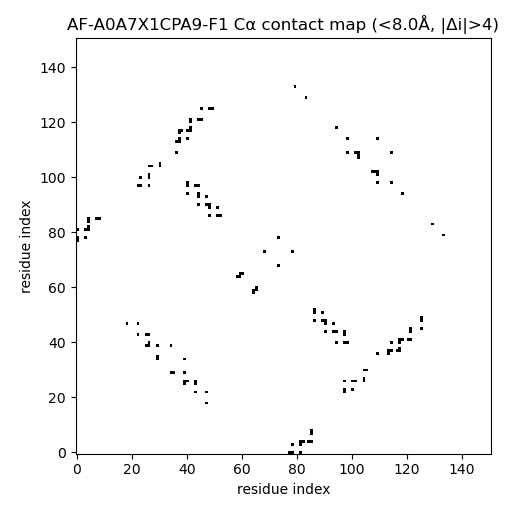8.144 -6.437 6.565 1.00 74.56 130 THR A CA 1
ATOM 1026 C C . THR A 1 130 ? -9.506 -6.997 6.972 1.00 74.56 130 THR A C 1
ATOM 1028 O O . THR A 1 130 ? -9.977 -6.683 8.066 1.00 74.56 130 THR A O 1
ATOM 1031 N N . THR A 1 131 ? -10.108 -7.871 6.159 1.00 78.25 131 THR A N 1
ATOM 1032 C CA . THR A 1 131 ? -11.373 -8.545 6.497 1.00 78.25 131 THR A CA 1
ATOM 1033 C C . THR A 1 131 ? -11.252 -9.500 7.674 1.00 78.25 131 THR A C 1
ATOM 1035 O O . THR A 1 131 ? -12.241 -9.705 8.365 1.00 78.25 131 THR A O 1
ATOM 1038 N N . LEU A 1 132 ? -10.065 -10.045 7.948 1.00 77.62 132 LEU A N 1
ATOM 1039 C CA . LEU A 1 132 ? -9.816 -10.851 9.144 1.00 77.62 132 LEU A CA 1
ATOM 1040 C C . LEU A 1 132 ? -9.416 -9.973 10.337 1.00 77.62 132 LEU A C 1
ATOM 1042 O O . LEU A 1 132 ? -9.974 -10.111 11.424 1.00 77.62 132 LEU A O 1
ATOM 1046 N N . LEU A 1 133 ? -8.490 -9.031 10.138 1.00 73.56 133 LEU A N 1
ATOM 1047 C CA . LEU A 1 133 ? -7.935 -8.208 11.214 1.00 73.56 133 LEU A CA 1
ATOM 1048 C C . LEU A 1 133 ? -8.950 -7.246 11.823 1.00 73.56 133 LEU A C 1
ATOM 1050 O O . LEU A 1 133 ? -8.975 -7.107 13.042 1.00 73.56 133 LEU A O 1
ATOM 1054 N N . PHE A 1 134 ? -9.775 -6.565 11.020 1.00 70.81 134 PHE A N 1
ATOM 1055 C CA . PHE A 1 134 ? -10.696 -5.573 11.576 1.00 70.81 134 PHE A CA 1
ATOM 1056 C C . PHE A 1 134 ? -11.776 -6.204 12.461 1.00 70.81 134 PHE A C 1
ATOM 1058 O O . PHE A 1 134 ? -11.940 -5.722 13.581 1.00 70.81 134 PHE A O 1
ATOM 1065 N N . PRO A 1 135 ? -12.479 -7.282 12.063 1.00 70.50 135 PRO A N 1
ATOM 1066 C CA . PRO A 1 135 ? -13.418 -7.951 12.956 1.00 70.50 135 PRO A CA 1
ATOM 1067 C C . PRO A 1 135 ? -12.752 -8.454 14.231 1.00 70.50 135 PRO A C 1
ATOM 1069 O O . PRO A 1 135 ? -13.303 -8.225 15.297 1.00 70.50 135 PRO A O 1
ATOM 1072 N N . ILE A 1 136 ? -11.560 -9.056 14.146 1.00 69.94 136 ILE A N 1
ATOM 1073 C CA . ILE A 1 136 ? -10.816 -9.522 15.326 1.00 69.94 136 ILE A CA 1
ATOM 1074 C C . ILE A 1 136 ? -10.495 -8.342 16.252 1.00 69.94 136 ILE A C 1
ATOM 1076 O O . ILE A 1 136 ? -10.801 -8.399 17.438 1.00 69.94 136 ILE A O 1
ATOM 1080 N N . TYR A 1 137 ? -9.959 -7.245 15.714 1.00 68.06 137 TYR A N 1
ATOM 1081 C CA . TYR A 1 137 ? -9.609 -6.049 16.482 1.00 68.06 137 TYR A CA 1
ATOM 1082 C C . TYR A 1 137 ? -10.829 -5.404 17.160 1.00 68.06 137 TYR A C 1
ATOM 1084 O O . TYR A 1 137 ? -10.773 -5.025 18.328 1.00 68.06 137 TYR A O 1
ATOM 1092 N N . TYR A 1 138 ? -11.961 -5.310 16.456 1.00 65.50 138 TYR A N 1
ATOM 1093 C CA . TYR A 1 138 ? -13.190 -4.732 17.005 1.00 65.50 138 TYR A CA 1
ATOM 1094 C C . TYR A 1 138 ? -13.969 -5.687 17.922 1.00 65.50 138 TYR A C 1
ATOM 1096 O O . TYR A 1 138 ? -14.711 -5.205 18.778 1.00 65.50 138 TYR A O 1
ATOM 1104 N N . TRP A 1 139 ? -13.817 -7.004 17.752 1.00 64.00 139 TRP A N 1
ATOM 1105 C CA . TRP A 1 139 ? -14.458 -8.029 18.579 1.00 64.00 139 TRP A CA 1
ATOM 1106 C C . TRP A 1 139 ? -13.723 -8.251 19.898 1.00 64.00 139 TRP A C 1
ATOM 1108 O O . TRP A 1 139 ? -14.375 -8.320 20.935 1.00 64.00 139 TRP A O 1
ATOM 1118 N N . PHE A 1 140 ? -12.384 -8.285 19.880 1.00 61.59 140 PHE A N 1
ATOM 1119 C CA . PHE A 1 140 ? -11.590 -8.410 21.107 1.00 61.59 140 PHE A CA 1
ATOM 1120 C C . PHE A 1 140 ? -11.773 -7.227 22.053 1.00 61.59 140 PHE A C 1
ATOM 1122 O O . PHE A 1 140 ? -11.591 -7.385 23.259 1.00 61.59 140 PHE A O 1
ATOM 1129 N N . GLY A 1 141 ? -12.201 -6.078 21.524 1.00 53.44 141 GLY A N 1
ATOM 1130 C CA . GLY A 1 141 ? -12.530 -4.917 22.327 1.00 53.44 141 GLY A CA 1
ATOM 1131 C C . GLY A 1 141 ? -11.322 -4.387 23.097 1.00 53.44 141 GLY A C 1
ATOM 1132 O O . GLY A 1 141 ? -10.273 -5.008 23.234 1.00 53.44 141 GLY A O 1
ATOM 1133 N N . TYR A 1 142 ? -11.472 -3.181 23.619 1.00 52.09 142 TYR A N 1
ATOM 1134 C CA . TYR A 1 142 ? -10.436 -2.495 24.390 1.00 52.09 142 TYR A CA 1
ATOM 1135 C C . TYR A 1 142 ? -9.949 -3.296 25.618 1.00 52.09 142 TYR A C 1
ATOM 1137 O O . TYR A 1 142 ? -8.858 -3.051 26.133 1.00 52.09 142 TYR A O 1
ATOM 1145 N N . ASP A 1 143 ? -10.758 -4.252 26.084 1.00 49.72 143 ASP A N 1
ATOM 1146 C CA . ASP A 1 143 ? -10.579 -4.920 27.366 1.00 49.72 143 ASP A CA 1
ATOM 1147 C C . ASP A 1 143 ? -9.374 -5.866 27.393 1.00 49.72 143 ASP A C 1
ATOM 1149 O O . ASP A 1 143 ? -8.668 -5.892 28.398 1.00 49.72 143 ASP A O 1
ATOM 1153 N N . LEU A 1 144 ? -9.044 -6.579 26.308 1.00 46.31 144 LEU A N 1
ATOM 1154 C CA . LEU A 1 144 ? -7.911 -7.519 26.342 1.00 46.31 144 LEU A CA 1
ATOM 1155 C C . LEU A 1 144 ? -6.534 -6.841 26.223 1.00 46.31 144 LEU A C 1
ATOM 1157 O O . LEU A 1 144 ? -5.569 -7.332 26.808 1.00 46.31 144 LEU A O 1
ATOM 1161 N N . MET A 1 145 ? -6.427 -5.695 25.539 1.00 47.94 145 MET A N 1
ATOM 1162 C CA . MET A 1 145 ? -5.153 -4.962 25.412 1.00 47.94 145 MET A CA 1
ATOM 1163 C C . MET A 1 145 ? -4.714 -4.332 26.741 1.00 47.94 145 MET A C 1
ATOM 1165 O O . MET A 1 145 ? -3.521 -4.246 27.017 1.00 47.94 145 MET A O 1
ATOM 1169 N N . ARG A 1 146 ? -5.664 -3.990 27.627 1.00 45.84 146 ARG A N 1
ATOM 1170 C CA . ARG A 1 146 ? -5.352 -3.491 28.978 1.00 45.84 146 ARG A CA 1
ATOM 1171 C C . ARG A 1 146 ? -4.813 -4.578 29.916 1.00 45.84 146 ARG A C 1
ATOM 1173 O O . ARG A 1 146 ? -4.055 -4.259 30.826 1.00 45.84 146 ARG A O 1
ATOM 1180 N N . TYR A 1 147 ? -5.179 -5.844 29.702 1.00 47.59 147 TYR A N 1
ATOM 1181 C CA . TYR A 1 147 ? -4.703 -6.973 30.514 1.00 47.59 147 TYR A CA 1
ATOM 1182 C C . TYR A 1 147 ? -3.497 -7.709 29.902 1.00 47.59 147 TYR A C 1
ATOM 1184 O O . TYR A 1 147 ? -2.874 -8.514 30.589 1.00 47.59 147 TYR A O 1
ATOM 1192 N N . GLY A 1 148 ? -3.136 -7.411 28.647 1.00 47.06 148 GLY A N 1
ATOM 1193 C CA . GLY A 1 148 ? -2.015 -8.028 27.926 1.00 47.06 148 GLY A CA 1
ATOM 1194 C C . GLY A 1 148 ? -0.619 -7.470 28.236 1.00 47.06 148 GLY A C 1
ATOM 1195 O O . GLY A 1 148 ? 0.359 -8.059 27.792 1.00 47.06 148 GLY A O 1
ATOM 1196 N N . GLY A 1 149 ? -0.504 -6.377 29.000 1.00 42.78 149 GLY A N 1
ATOM 1197 C CA . GLY A 1 149 ? 0.767 -5.956 29.604 1.00 42.78 149 GLY A CA 1
ATOM 1198 C C . GLY A 1 149 ? 1.921 -5.701 28.627 1.00 42.78 149 GLY A C 1
ATOM 1199 O O . GLY A 1 149 ? 3.017 -6.206 28.845 1.00 42.78 149 GLY A O 1
ATOM 1200 N N . ILE A 1 150 ? 1.704 -4.898 27.584 1.00 39.84 150 ILE A N 1
ATOM 1201 C CA . ILE A 1 150 ? 2.800 -4.273 26.829 1.00 39.84 150 ILE A CA 1
ATOM 1202 C C . ILE A 1 150 ? 2.566 -2.761 26.891 1.00 39.84 150 ILE A C 1
ATOM 1204 O O . ILE A 1 150 ? 1.948 -2.176 26.006 1.00 39.84 150 ILE A O 1
ATOM 1208 N N . ALA A 1 151 ? 2.959 -2.178 28.027 1.00 44.19 151 ALA A N 1
ATOM 1209 C CA . ALA A 1 151 ? 3.055 -0.736 28.246 1.00 44.19 151 ALA A CA 1
ATOM 1210 C C . ALA A 1 151 ? 4.468 -0.251 27.906 1.00 44.19 151 ALA A C 1
ATOM 1212 O O . ALA A 1 151 ? 5.417 -1.044 28.115 1.00 44.19 151 ALA A O 1
#

Foldseek 3Di:
DVVVLVVLVVVCVVCVVVLLVVLLVLLLVCVVVVHDPLPSLLVSLLCQLVVSVVVVVVVCVVVVVVVVVVVDPDDPVVVLVSVVVNSVVSSVVSLVSSQVSNCVNVVHHDPVVSSVVSSVVSCCVSVVVSVVVVCVVVVVPPPVVVVVDDD

Radius of gyration: 17.39 Å; Cα contacts (8 Å, |Δi|>4): 83; chains: 1; bounding box: 43×25×50 Å

Sequence (151 aa):
MWQLIWKDVMIQRGSIIWRAILLIFIVIFGVSIEMPAFIFLLLGTLIAGGSVIARSISRDEGNHTLLFLTSLPVSRKDIVMARYIGTLIVMLVTMVFLYVITSIVMWTWIPIEDFFVSMGTALVIVLGVTTLLFPIYYWFGYDLMRYGGIA

Mean predicted aligned error: 9.39 Å